Protein AF-A0A533YLJ1-F1 (afdb_monomer_lite)

Secondary structure (DSSP, 8-state):
---TT-EEE-TTS-EEEEEEEETTEEEEE-S-TTTT-------------PPPPPPPP---

Foldseek 3Di:
DDDQQDWDADPVGQIWGFHDDDPVDTDIHRDDPCPPPDDDDDDDDDDDDDDPDPDPPPDD

Sequence (60 aa):
EAKVGAMLRSATGQSAKVLEIKGDSVVIDTNHPLAGKDLTFDVNILKVEHPPKATPEKKP

pLDDT: mean 87.46, std 9.68, range [54.56, 97.0]

Radius of gyration: 23.33 Å; chains: 1; bounding box: 60×31×47 Å

Structure (mmCIF, N/CA/C/O backbone):
data_AF-A0A533YLJ1-F1
#
_entry.id   AF-A0A533YLJ1-F1
#
loop_
_atom_site.group_PDB
_atom_site.id
_atom_site.type_symbol
_atom_site.label_atom_id
_atom_site.label_alt_id
_atom_site.label_comp_id
_atom_site.label_asym_id
_atom_site.label_entity_id
_atom_site.label_seq_id
_atom_site.pdbx_PDB_ins_code
_atom_site.Cartn_x
_atom_site.Cartn_y
_atom_site.Cartn_z
_atom_site.occupancy
_atom_site.B_iso_or_equiv
_atom_site.auth_seq_id
_atom_site.auth_comp_id
_atom_site.auth_asym_id
_atom_site.auth_atom_id
_atom_site.pdbx_PDB_model_num
ATOM 1 N N . GLU A 1 1 ? -2.768 8.331 20.984 1.00 60.47 1 GLU A N 1
ATOM 2 C CA . GLU A 1 1 ? -3.747 7.226 21.048 1.00 60.47 1 GLU A CA 1
ATOM 3 C C . GLU A 1 1 ? -3.932 6.639 19.657 1.00 60.47 1 GLU A C 1
ATOM 5 O O . GLU A 1 1 ? -3.916 7.391 18.684 1.00 60.47 1 GLU A O 1
ATOM 10 N N . ALA A 1 2 ? -4.022 5.313 19.543 1.00 71.00 2 ALA A N 1
ATOM 11 C CA . ALA A 1 2 ? -4.322 4.670 18.269 1.00 71.00 2 ALA A CA 1
ATOM 12 C C . ALA A 1 2 ? -5.797 4.914 17.925 1.00 71.00 2 ALA A C 1
ATOM 14 O O . ALA A 1 2 ? -6.665 4.768 18.778 1.00 71.00 2 ALA A O 1
ATOM 15 N N . LYS A 1 3 ? -6.071 5.297 16.678 1.00 87.75 3 LYS A N 1
ATOM 16 C CA . LYS A 1 3 ? -7.424 5.523 16.158 1.00 87.75 3 LYS A CA 1
ATOM 17 C C . LYS A 1 3 ? -7.644 4.677 14.913 1.00 87.75 3 LYS A C 1
ATOM 19 O O . LYS A 1 3 ? -6.683 4.363 14.210 1.00 87.75 3 LYS A O 1
ATOM 24 N N . VAL A 1 4 ? -8.896 4.334 14.621 1.00 90.75 4 VAL A N 1
ATOM 25 C CA . VAL A 1 4 ? -9.251 3.626 13.383 1.00 90.75 4 VAL A CA 1
ATOM 26 C C . VAL A 1 4 ? -8.726 4.403 12.170 1.00 90.75 4 VAL A C 1
ATOM 28 O O . VAL A 1 4 ? -8.824 5.629 12.108 1.00 90.75 4 VAL A O 1
ATOM 31 N N . GLY A 1 5 ? -8.103 3.688 11.234 1.00 87.19 5 GLY A N 1
ATOM 32 C CA . GLY A 1 5 ? -7.440 4.256 10.061 1.00 87.19 5 GLY A CA 1
ATOM 33 C C . GLY A 1 5 ? -6.014 4.765 10.294 1.00 87.19 5 GLY A C 1
ATOM 34 O O . GLY A 1 5 ? -5.363 5.144 9.322 1.00 87.19 5 GLY A O 1
ATOM 35 N N . ALA A 1 6 ? -5.499 4.762 11.528 1.00 89.50 6 ALA A N 1
ATOM 36 C CA . ALA A 1 6 ? -4.106 5.114 11.787 1.00 89.50 6 ALA A CA 1
ATOM 37 C C . ALA A 1 6 ? -3.144 4.104 11.139 1.00 89.50 6 ALA A C 1
ATOM 39 O O . ALA A 1 6 ? -3.387 2.894 11.168 1.00 89.50 6 ALA A O 1
ATOM 40 N N . MET A 1 7 ? -2.037 4.614 10.592 1.00 88.88 7 MET A N 1
ATOM 41 C CA . MET A 1 7 ? -0.919 3.795 10.135 1.00 88.88 7 MET A CA 1
ATOM 42 C C . MET A 1 7 ? 0.049 3.596 11.299 1.00 88.88 7 MET A C 1
ATOM 44 O O . MET A 1 7 ? 0.510 4.564 11.906 1.00 88.88 7 MET A O 1
ATOM 48 N N . LEU A 1 8 ? 0.359 2.346 11.602 1.00 88.81 8 LEU A N 1
ATOM 49 C CA . LEU A 1 8 ? 1.323 1.947 12.613 1.00 88.81 8 LEU A CA 1
ATOM 50 C C . LEU A 1 8 ? 2.559 1.368 11.928 1.00 88.81 8 LEU A C 1
ATOM 52 O O . LEU A 1 8 ? 2.465 0.743 10.870 1.00 88.81 8 LEU A O 1
ATOM 56 N N . ARG A 1 9 ? 3.721 1.567 12.547 1.00 90.06 9 ARG A N 1
ATOM 57 C CA . ARG A 1 9 ? 4.969 0.901 12.171 1.00 90.06 9 ARG A CA 1
ATOM 58 C C . ARG A 1 9 ? 5.442 0.033 13.327 1.00 90.06 9 ARG A C 1
ATOM 60 O O . ARG A 1 9 ? 5.568 0.517 14.447 1.00 90.06 9 ARG A O 1
ATOM 67 N N . SER A 1 10 ? 5.702 -1.235 13.037 1.00 87.12 10 SER A N 1
ATOM 68 C CA . SER A 1 10 ? 6.367 -2.158 13.955 1.00 87.12 10 SER A CA 1
ATOM 69 C C . SER A 1 10 ? 7.834 -1.762 14.147 1.00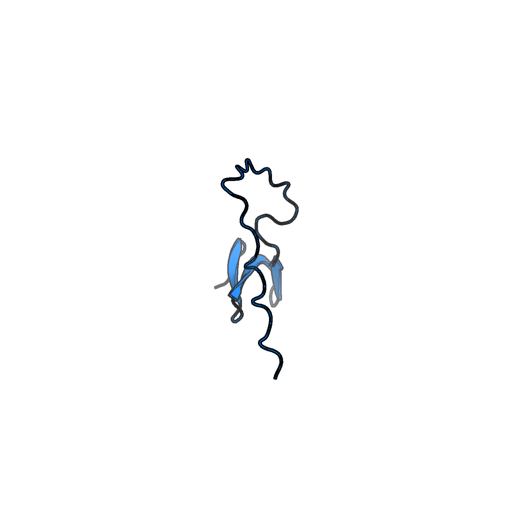 87.12 10 SER A C 1
ATOM 71 O O . SER A 1 10 ? 8.435 -1.131 13.275 1.00 87.12 10 SER A O 1
ATOM 73 N N . ALA A 1 11 ? 8.440 -2.209 15.247 1.00 88.88 11 ALA A N 1
ATOM 74 C CA . ALA A 1 11 ? 9.875 -2.078 15.502 1.00 88.88 11 ALA A CA 1
ATOM 75 C C . ALA A 1 11 ? 10.741 -2.719 14.398 1.00 88.88 11 ALA A C 1
ATOM 77 O O . ALA A 1 11 ? 11.862 -2.283 14.159 1.00 88.88 11 ALA A O 1
ATOM 78 N N . THR A 1 12 ? 10.208 -3.715 13.684 1.00 88.12 12 THR A N 1
ATOM 79 C CA . THR A 1 12 ? 10.864 -4.363 12.536 1.00 88.12 12 THR A CA 1
ATOM 80 C C . THR A 1 12 ? 10.637 -3.631 11.205 1.00 88.12 12 THR A C 1
ATOM 82 O O . THR A 1 12 ? 11.037 -4.124 10.154 1.00 88.12 12 THR A O 1
ATOM 85 N N . GLY A 1 13 ? 9.975 -2.467 11.216 1.00 85.12 13 GLY A N 1
ATOM 86 C CA . GLY A 1 13 ? 9.721 -1.638 10.031 1.00 85.12 13 GLY A CA 1
ATOM 87 C C . GLY A 1 13 ? 8.463 -1.997 9.230 1.00 85.12 13 GLY A C 1
ATOM 88 O O . GLY A 1 13 ? 8.117 -1.284 8.287 1.00 85.12 13 GLY A O 1
ATOM 89 N N . GLN A 1 14 ? 7.740 -3.056 9.605 1.00 86.88 14 GLN A N 1
ATOM 90 C CA . GLN A 1 14 ? 6.476 -3.429 8.960 1.00 86.88 14 GLN A CA 1
ATOM 91 C C . GLN A 1 14 ? 5.394 -2.371 9.197 1.00 86.88 14 GLN A C 1
ATOM 93 O O . GLN A 1 14 ? 5.247 -1.868 10.310 1.00 86.88 14 GLN A O 1
ATOM 98 N N . SER A 1 15 ? 4.632 -2.041 8.152 1.00 90.50 15 SER A N 1
ATOM 99 C CA . SER A 1 15 ? 3.538 -1.065 8.222 1.00 90.50 15 SER A CA 1
ATOM 100 C C . SER A 1 15 ? 2.195 -1.785 8.345 1.00 90.50 15 SER A C 1
ATOM 102 O O . SER A 1 15 ? 1.979 -2.776 7.654 1.00 90.50 15 SER A O 1
ATOM 104 N N . ALA A 1 16 ? 1.303 -1.285 9.199 1.00 91.81 16 ALA A N 1
ATOM 105 C CA . ALA A 1 16 ? -0.028 -1.851 9.412 1.00 91.81 16 ALA A CA 1
ATOM 106 C C . ALA A 1 16 ? -1.088 -0.753 9.567 1.00 91.81 16 ALA A C 1
ATOM 108 O O . ALA A 1 16 ? -0.799 0.315 10.108 1.00 91.81 16 ALA A O 1
ATOM 109 N N . LYS A 1 17 ? -2.320 -1.004 9.122 1.00 92.25 17 LYS A N 1
ATOM 110 C CA . LYS A 1 17 ? -3.456 -0.084 9.264 1.00 92.25 17 LYS A CA 1
ATOM 111 C C . LYS A 1 17 ? -4.414 -0.581 10.341 1.00 92.25 17 LYS A C 1
ATOM 113 O O . LYS A 1 17 ? -4.811 -1.739 10.320 1.00 92.25 17 LYS A O 1
ATOM 118 N N . VAL A 1 18 ? -4.841 0.297 11.246 1.00 93.31 18 VAL A N 1
ATOM 119 C CA . VAL A 1 18 ? -5.881 -0.039 12.232 1.00 93.31 18 VAL A CA 1
ATOM 120 C C . VAL A 1 18 ? -7.244 -0.110 11.543 1.00 93.31 18 VAL A C 1
ATOM 122 O O . VAL A 1 18 ? -7.703 0.892 10.989 1.00 93.31 18 VAL A O 1
ATOM 125 N N . LEU A 1 19 ? -7.894 -1.271 11.590 1.00 92.75 19 LEU A N 1
ATOM 126 C CA . LEU A 1 19 ? -9.236 -1.479 11.042 1.00 92.75 19 LEU A CA 1
ATOM 127 C C . LEU A 1 19 ? -10.323 -1.240 12.090 1.00 92.75 19 LEU A C 1
ATOM 129 O O . LEU A 1 19 ? -11.321 -0.591 11.798 1.00 92.75 19 LEU A O 1
ATOM 133 N N . GLU A 1 20 ? -10.121 -1.739 13.308 1.00 92.94 20 GLU A N 1
ATOM 134 C CA . GLU A 1 20 ? -11.129 -1.692 14.367 1.00 92.94 20 GLU A CA 1
ATOM 135 C C . GLU A 1 20 ? -10.460 -1.734 15.746 1.00 92.94 20 GLU A C 1
ATOM 137 O O . GLU A 1 20 ? -9.435 -2.393 15.921 1.00 92.94 20 GLU A O 1
ATOM 142 N N . ILE A 1 21 ? -11.043 -1.044 16.728 1.00 92.19 21 ILE A N 1
ATOM 143 C CA . ILE A 1 21 ? -10.617 -1.080 18.132 1.00 92.19 21 ILE A CA 1
ATOM 144 C C . ILE A 1 21 ? -11.766 -1.690 18.940 1.00 92.19 21 ILE A C 1
ATOM 146 O O . ILE A 1 21 ? -12.866 -1.140 18.956 1.00 92.19 21 ILE A O 1
ATOM 150 N N . LYS A 1 22 ? -11.513 -2.824 19.595 1.00 91.19 2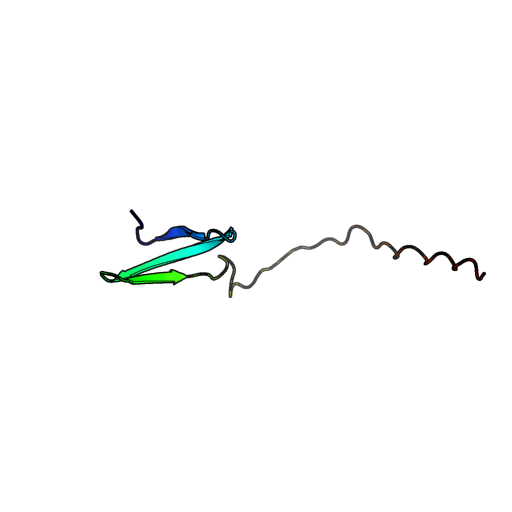2 LYS A N 1
ATOM 151 C CA . LYS A 1 22 ? -12.478 -3.593 20.391 1.00 91.19 22 LYS A CA 1
ATOM 152 C C . LYS A 1 22 ? -11.998 -3.688 21.832 1.00 91.19 22 LYS A C 1
ATOM 154 O O . LYS A 1 22 ? -11.311 -4.650 22.177 1.00 91.19 22 LYS A O 1
ATOM 159 N N . GLY A 1 23 ? -12.365 -2.707 22.658 1.00 87.94 23 GLY A N 1
ATOM 160 C CA . GLY A 1 23 ? -11.961 -2.648 24.067 1.00 87.94 23 GLY A CA 1
ATOM 161 C C . GLY A 1 23 ? -10.446 -2.811 24.211 1.00 87.94 23 GLY A C 1
ATOM 162 O O . GLY A 1 23 ? -9.693 -1.926 23.814 1.00 87.94 23 GLY A O 1
ATOM 163 N N . ASP A 1 24 ? -10.025 -3.984 24.684 1.00 91.06 24 ASP A N 1
ATOM 164 C CA . ASP A 1 24 ? -8.625 -4.327 24.961 1.00 91.06 24 ASP A CA 1
ATOM 165 C C . ASP A 1 24 ? -7.851 -4.873 23.744 1.00 91.06 24 ASP A C 1
ATOM 167 O O . ASP A 1 24 ? -6.663 -5.182 23.840 1.00 91.06 24 ASP A O 1
ATOM 171 N N . SER A 1 25 ? -8.503 -5.025 22.588 1.00 90.56 25 SER A N 1
ATOM 172 C CA . SER A 1 25 ? -7.910 -5.603 21.375 1.00 90.56 25 SER A CA 1
ATOM 173 C C . SER A 1 25 ? -8.063 -4.692 20.158 1.00 90.56 25 SER A C 1
ATOM 175 O O . SER A 1 25 ? -8.991 -3.891 20.062 1.00 90.56 25 SER A O 1
ATOM 177 N N . VAL A 1 26 ? -7.141 -4.812 19.200 1.00 91.88 26 VAL A N 1
ATOM 178 C CA . VAL A 1 26 ? -7.133 -4.008 17.971 1.00 91.88 26 VAL A CA 1
ATOM 179 C C . VAL A 1 26 ? -6.975 -4.926 16.768 1.00 91.88 26 VAL A C 1
ATOM 181 O O . VAL A 1 26 ? -6.063 -5.750 16.722 1.00 91.88 26 VAL A O 1
ATOM 184 N N . VAL A 1 27 ? -7.850 -4.764 15.778 1.00 93.00 27 VAL A N 1
ATOM 185 C CA . VAL A 1 27 ? -7.740 -5.439 14.483 1.00 93.00 27 VAL A CA 1
ATOM 186 C C . VAL A 1 27 ? -6.875 -4.577 13.570 1.00 93.00 27 VAL A C 1
ATOM 188 O O . VAL A 1 27 ? -7.183 -3.403 13.340 1.00 93.00 27 VAL A O 1
ATOM 191 N N . ILE A 1 28 ? -5.797 -5.156 13.044 1.00 91.94 28 ILE A N 1
ATOM 192 C CA . ILE A 1 28 ? -4.860 -4.480 12.143 1.00 91.94 28 ILE A CA 1
ATOM 193 C C . ILE A 1 28 ? -4.738 -5.224 10.812 1.00 91.94 28 ILE A C 1
ATOM 195 O O . ILE A 1 28 ? -4.775 -6.450 10.772 1.00 91.94 28 ILE A O 1
ATOM 199 N N . ASP A 1 29 ? -4.568 -4.469 9.732 1.00 92.12 29 ASP A N 1
ATOM 200 C CA . ASP A 1 29 ? -4.269 -4.967 8.392 1.00 92.12 29 ASP A CA 1
ATOM 201 C C . ASP A 1 29 ? -2.784 -4.757 8.086 1.00 92.12 29 ASP A C 1
ATOM 203 O O . ASP A 1 29 ? -2.299 -3.625 8.111 1.00 92.12 29 ASP A O 1
ATOM 207 N N . THR A 1 30 ? -2.062 -5.842 7.822 1.00 92.56 30 THR A N 1
ATOM 208 C CA . THR A 1 30 ? -0.631 -5.835 7.474 1.00 92.56 30 THR A CA 1
ATOM 209 C C . THR A 1 30 ? -0.389 -5.997 5.976 1.00 92.56 30 THR A C 1
ATOM 211 O O . THR A 1 30 ? 0.765 -6.063 5.542 1.00 92.56 30 THR A O 1
ATOM 214 N N . ASN A 1 31 ? -1.448 -6.064 5.168 1.00 92.56 31 ASN A N 1
ATOM 215 C CA . ASN A 1 31 ? -1.302 -6.114 3.727 1.00 92.56 31 ASN A CA 1
ATOM 216 C C . ASN A 1 31 ? -0.679 -4.817 3.205 1.00 92.56 31 ASN A C 1
ATOM 218 O O . ASN A 1 31 ? -0.904 -3.715 3.712 1.00 92.56 31 ASN A O 1
ATOM 222 N N . HIS A 1 32 ? 0.098 -4.947 2.133 1.00 88.62 32 HIS A N 1
ATOM 223 C CA . HIS A 1 32 ? 0.559 -3.783 1.392 1.00 88.62 32 HIS A CA 1
ATOM 224 C C . HIS A 1 32 ? -0.659 -3.013 0.835 1.00 88.62 32 HIS A C 1
ATOM 226 O O . HIS A 1 32 ? -1.624 -3.652 0.414 1.00 88.62 32 HIS A O 1
ATOM 232 N N . PRO A 1 33 ? -0.627 -1.671 0.717 1.00 85.31 33 PRO A N 1
ATOM 233 C CA . PRO A 1 33 ? -1.745 -0.888 0.167 1.00 85.31 33 PRO A CA 1
ATOM 234 C C . PRO A 1 33 ? -2.217 -1.306 -1.237 1.00 85.31 33 PRO A C 1
ATOM 236 O O . PRO A 1 33 ? -3.325 -0.967 -1.654 1.00 85.31 33 PRO A O 1
ATOM 239 N N . LEU A 1 34 ? -1.359 -2.017 -1.974 1.00 91.06 34 LEU A N 1
ATOM 240 C CA . LEU A 1 34 ? -1.620 -2.521 -3.323 1.00 91.06 34 LEU A CA 1
ATOM 241 C C . LEU A 1 34 ? -1.909 -4.033 -3.377 1.00 91.06 34 LEU A C 1
ATOM 243 O O . LEU A 1 34 ? -2.020 -4.582 -4.468 1.00 91.06 34 LEU A O 1
ATOM 247 N N . ALA A 1 35 ? -2.015 -4.719 -2.236 1.00 92.44 35 ALA A N 1
ATOM 248 C CA . ALA A 1 35 ? -2.320 -6.147 -2.204 1.00 92.44 35 ALA A CA 1
ATOM 249 C C . ALA A 1 35 ? -3.697 -6.430 -2.828 1.00 92.44 35 ALA A C 1
ATOM 251 O O . ALA A 1 35 ? -4.668 -5.721 -2.561 1.00 92.44 35 ALA A O 1
ATOM 252 N N . GLY A 1 36 ? -3.768 -7.456 -3.680 1.00 93.81 36 GLY A N 1
ATOM 253 C CA . GLY A 1 36 ? -4.998 -7.848 -4.374 1.00 93.81 36 GLY A CA 1
ATOM 254 C C . GLY A 1 36 ? -5.489 -6.856 -5.436 1.00 93.81 36 GLY A C 1
ATOM 255 O O . GLY A 1 36 ? -6.595 -7.028 -5.940 1.00 93.81 36 GLY A O 1
ATOM 256 N N . LYS A 1 37 ? -4.710 -5.817 -5.767 1.00 95.12 37 LYS A N 1
ATOM 257 C CA . LYS A 1 37 ? -5.004 -4.919 -6.890 1.00 95.12 37 LYS A CA 1
ATOM 258 C C . LYS A 1 37 ? -4.269 -5.399 -8.135 1.00 95.12 37 LYS A C 1
ATOM 260 O O . LYS A 1 37 ? -3.077 -5.693 -8.059 1.00 95.12 37 LYS A O 1
ATOM 265 N N . ASP A 1 38 ? -4.951 -5.383 -9.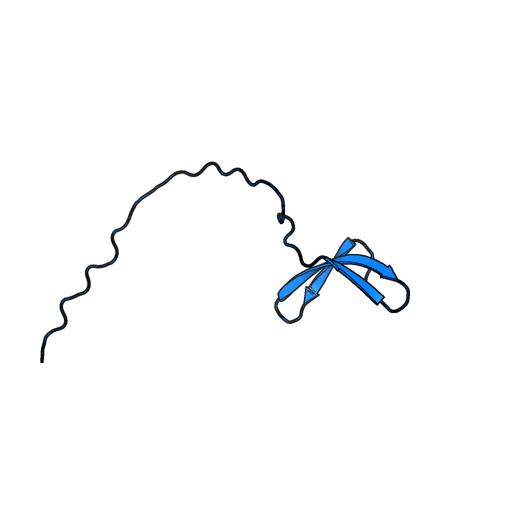274 1.00 96.31 38 ASP A N 1
ATOM 266 C CA . ASP A 1 38 ? -4.288 -5.511 -10.568 1.00 96.31 38 ASP A CA 1
ATOM 267 C C . ASP A 1 38 ? -3.447 -4.257 -10.818 1.00 96.31 38 ASP A C 1
ATOM 269 O O . ASP A 1 38 ? -3.938 -3.128 -10.730 1.00 96.31 38 ASP A O 1
ATOM 273 N N . LEU A 1 39 ? -2.156 -4.453 -11.083 1.00 95.25 39 LEU A N 1
ATOM 274 C CA . LEU A 1 39 ? -1.218 -3.373 -11.359 1.00 95.25 39 LEU A CA 1
ATOM 275 C C . LEU A 1 39 ? -0.800 -3.439 -12.826 1.00 95.25 39 LEU A C 1
ATOM 277 O O . LEU A 1 39 ? -0.152 -4.392 -13.252 1.00 95.25 39 LEU A O 1
ATOM 281 N N . THR A 1 40 ? -1.154 -2.405 -13.584 1.00 95.88 40 THR A N 1
ATOM 282 C CA . THR A 1 40 ? -0.750 -2.252 -14.984 1.00 95.88 40 THR A CA 1
ATOM 283 C C . THR A 1 40 ? 0.458 -1.332 -15.057 1.00 95.88 40 THR A C 1
ATOM 285 O O . THR A 1 40 ? 0.411 -0.204 -14.567 1.00 95.88 40 THR A O 1
ATOM 288 N N . PHE A 1 41 ? 1.526 -1.804 -15.693 1.00 96.12 41 PHE A N 1
ATOM 289 C CA . PHE A 1 41 ? 2.742 -1.029 -15.911 1.00 96.12 41 PHE A CA 1
ATOM 290 C C . PHE A 1 41 ? 3.016 -0.911 -17.405 1.00 96.12 41 PHE A C 1
ATOM 292 O O . PHE A 1 41 ? 2.935 -1.902 -18.129 1.00 96.12 41 PHE A O 1
ATOM 299 N N . ASP A 1 42 ? 3.379 0.291 -17.839 1.00 97.00 42 ASP A N 1
ATOM 300 C CA . ASP A 1 42 ? 4.011 0.515 -19.134 1.00 97.00 42 ASP A CA 1
ATOM 301 C C . ASP A 1 42 ? 5.529 0.500 -18.923 1.00 97.00 42 ASP A C 1
ATOM 303 O O . ASP A 1 42 ? 6.065 1.296 -18.145 1.00 97.00 42 ASP A O 1
ATOM 307 N N . VAL A 1 43 ? 6.215 -0.473 -19.522 1.00 96.44 43 VAL A N 1
ATOM 308 C CA . VAL A 1 43 ? 7.633 -0.741 -19.261 1.00 96.44 43 VAL A CA 1
ATOM 309 C C . VAL A 1 43 ? 8.417 -0.669 -20.561 1.00 96.44 43 VAL A C 1
ATOM 311 O O . VAL A 1 43 ? 8.134 -1.397 -21.508 1.00 96.44 43 VAL A O 1
ATOM 314 N N . ASN A 1 44 ? 9.478 0.142 -20.556 1.00 96.94 44 ASN A N 1
ATOM 315 C CA . ASN A 1 44 ? 10.432 0.245 -21.655 1.00 96.94 44 ASN A CA 1
ATOM 316 C C . ASN A 1 44 ? 11.755 -0.431 -21.290 1.00 96.94 44 ASN A C 1
ATOM 318 O O . ASN A 1 44 ? 12.423 -0.048 -20.327 1.00 96.94 44 ASN A O 1
ATOM 322 N N . ILE A 1 45 ? 12.162 -1.420 -22.086 1.00 95.38 45 ILE A N 1
ATOM 323 C CA . ILE A 1 45 ? 13.469 -2.067 -21.938 1.00 95.38 45 ILE A CA 1
ATOM 324 C C . ILE A 1 45 ? 14.533 -1.139 -22.528 1.00 95.38 45 ILE A C 1
ATOM 326 O O . ILE A 1 45 ? 14.561 -0.910 -23.734 1.00 95.38 45 ILE A O 1
ATOM 330 N N . LEU A 1 46 ? 15.420 -0.616 -21.679 1.00 96.38 46 LEU A N 1
ATOM 331 C CA . LEU A 1 46 ? 16.455 0.332 -22.106 1.00 96.38 46 LEU A CA 1
ATOM 332 C C . LEU A 1 46 ? 17.712 -0.359 -22.647 1.00 96.38 46 LEU A C 1
ATOM 334 O O . LEU A 1 46 ? 18.311 0.104 -23.615 1.00 96.38 46 LEU A O 1
ATOM 338 N N . LYS A 1 47 ? 18.149 -1.445 -22.002 1.00 93.94 47 LYS A N 1
ATOM 339 C CA . LYS A 1 47 ? 19.395 -2.148 -22.326 1.00 93.94 47 LYS A CA 1
ATOM 340 C C . LYS A 1 47 ? 19.377 -3.554 -21.734 1.00 93.94 47 LYS A C 1
ATOM 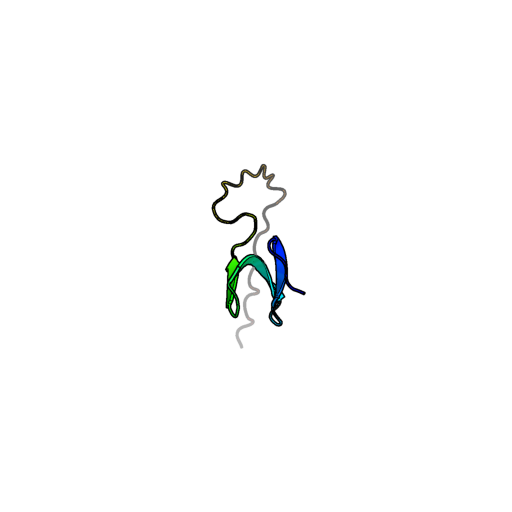342 O O . LYS A 1 47 ? 18.840 -3.757 -20.650 1.00 93.94 47 LYS A O 1
ATOM 347 N N . VAL A 1 48 ? 20.017 -4.499 -22.420 1.00 93.94 48 VAL A N 1
ATOM 348 C CA . VAL A 1 48 ? 20.332 -5.831 -21.887 1.00 93.94 48 VAL A CA 1
ATOM 349 C C . VAL A 1 48 ? 21.845 -5.921 -21.708 1.00 93.94 48 VAL A C 1
ATOM 351 O O . VAL A 1 48 ? 22.596 -5.634 -22.640 1.00 93.94 48 VAL A O 1
ATOM 354 N N . GLU A 1 4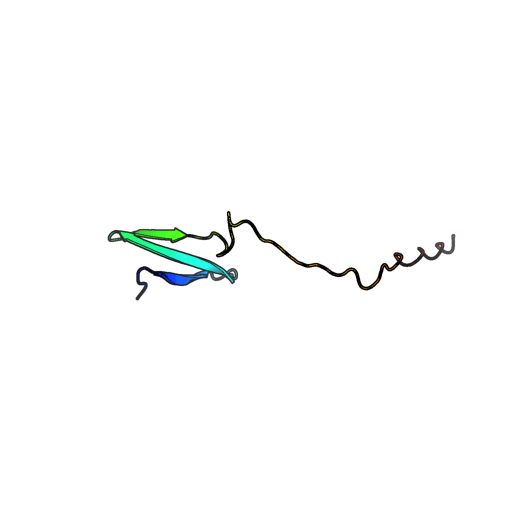9 ? 22.300 -6.288 -20.510 1.00 92.38 49 GLU A N 1
ATOM 355 C CA . GLU A 1 49 ? 23.719 -6.488 -20.207 1.00 92.38 49 GLU A CA 1
ATOM 356 C C . GLU A 1 49 ? 24.019 -7.974 -20.030 1.00 92.38 49 GLU A C 1
ATO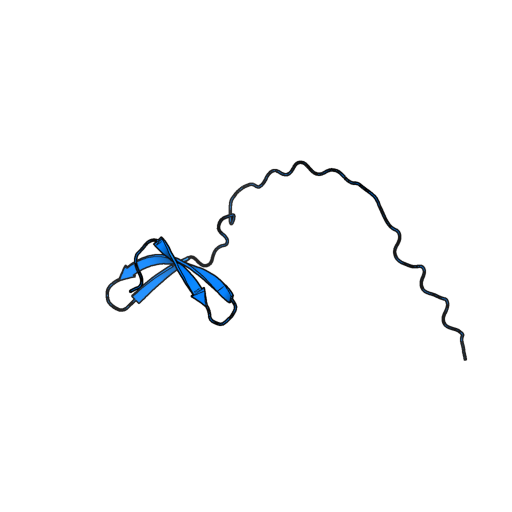M 358 O O . GLU A 1 49 ? 23.241 -8.714 -19.429 1.00 92.38 49 GLU A O 1
ATOM 363 N N . HIS A 1 50 ? 25.159 -8.416 -20.557 1.00 88.75 50 HIS A N 1
ATOM 364 C CA . HIS A 1 50 ? 25.636 -9.766 -20.298 1.00 88.75 50 HIS A CA 1
ATOM 365 C C . HIS A 1 50 ? 26.290 -9.814 -18.916 1.00 88.75 50 HIS A C 1
ATOM 367 O O . HIS A 1 50 ? 27.019 -8.877 -18.569 1.00 88.75 50 HIS A O 1
ATOM 373 N N . PRO A 1 51 ? 26.092 -10.900 -18.145 1.00 86.00 51 PRO A N 1
ATOM 374 C CA . PRO A 1 51 ? 26.864 -11.093 -16.929 1.00 86.00 51 PRO A CA 1
ATOM 375 C C . PRO A 1 51 ? 28.361 -11.064 -17.275 1.00 86.00 51 PRO A C 1
ATOM 377 O O . PRO A 1 51 ? 28.746 -11.482 -18.378 1.00 86.00 51 PRO A O 1
ATOM 380 N N . PRO A 1 52 ? 29.222 -10.570 -16.369 1.00 82.81 52 PRO A N 1
ATOM 381 C CA . PRO A 1 52 ? 30.657 -10.583 -16.603 1.00 82.81 52 PRO A CA 1
ATOM 382 C C . PRO A 1 52 ? 31.095 -12.016 -16.915 1.00 82.81 52 PRO A C 1
ATOM 384 O O . PRO A 1 52 ? 30.719 -12.957 -16.213 1.00 82.81 52 PRO A O 1
ATOM 387 N N . LYS A 1 53 ? 31.873 -12.197 -17.992 1.00 77.62 53 LYS A N 1
ATOM 388 C CA . LYS A 1 53 ? 32.493 -13.494 -18.278 1.00 77.62 53 LYS A CA 1
ATOM 389 C C . LYS A 1 53 ? 33.320 -13.868 -17.054 1.00 77.62 53 LYS A C 1
ATOM 391 O O . LYS A 1 53 ? 34.195 -13.095 -16.669 1.00 77.62 53 LYS A O 1
ATOM 396 N N . ALA A 1 54 ? 33.035 -15.024 -16.454 1.00 73.69 54 ALA A N 1
ATOM 397 C CA . ALA A 1 54 ? 33.891 -15.573 -15.416 1.00 73.69 54 ALA A CA 1
ATOM 398 C C . ALA A 1 54 ? 35.324 -15.600 -15.961 1.00 73.69 54 ALA A C 1
ATOM 400 O O . ALA A 1 54 ? 35.582 -16.176 -17.022 1.00 73.69 54 ALA A O 1
ATOM 401 N N . THR A 1 55 ? 36.236 -14.907 -15.284 1.00 70.25 55 THR A N 1
ATOM 402 C CA . THR A 1 55 ? 37.659 -14.987 -15.596 1.00 70.25 55 THR A CA 1
ATOM 403 C C . THR A 1 55 ? 38.053 -16.453 -15.430 1.00 70.25 55 THR A C 1
ATOM 405 O O . THR A 1 55 ? 37.741 -17.015 -14.378 1.00 70.25 55 THR A O 1
ATOM 408 N N . PRO A 1 56 ? 38.687 -17.109 -16.419 1.00 69.50 56 PRO A N 1
ATOM 409 C CA . PRO A 1 56 ? 39.192 -18.454 -16.199 1.00 69.50 56 PRO A CA 1
ATOM 410 C C . PRO A 1 56 ? 40.144 -18.407 -15.001 1.00 69.50 56 PRO A C 1
ATOM 412 O O . PRO A 1 56 ? 41.107 -17.635 -15.002 1.00 69.50 56 PRO A O 1
ATOM 415 N N . GLU A 1 57 ? 39.829 -19.182 -13.959 1.00 68.88 57 GLU A N 1
ATOM 416 C CA . GLU A 1 57 ? 40.712 -19.372 -12.814 1.00 68.88 57 GLU A CA 1
ATOM 417 C C . GLU A 1 57 ? 42.088 -19.770 -13.350 1.00 68.88 57 GLU A C 1
ATOM 419 O O . GLU A 1 57 ? 42.216 -20.708 -14.145 1.00 68.88 57 GLU A O 1
ATOM 424 N N . LYS A 1 58 ? 43.132 -19.037 -12.949 1.00 62.97 58 LYS A N 1
ATOM 425 C CA . LYS A 1 58 ? 44.503 -19.506 -13.143 1.00 62.97 58 LYS A CA 1
ATOM 426 C C . LYS A 1 58 ? 44.621 -20.810 -12.356 1.00 62.97 58 LYS A C 1
ATOM 428 O O . LYS A 1 58 ? 44.700 -20.775 -11.132 1.00 62.97 58 LYS A O 1
ATOM 433 N N . LYS A 1 59 ? 44.561 -21.941 -13.062 1.00 54.56 59 LYS A N 1
ATOM 434 C CA . LYS A 1 59 ? 44.818 -23.264 -12.492 1.00 54.56 59 LYS A CA 1
ATOM 435 C C . LYS A 1 59 ? 46.216 -23.242 -11.839 1.00 54.56 59 LYS A C 1
ATOM 437 O O . LYS A 1 59 ? 47.109 -22.657 -12.458 1.00 54.56 59 LYS A O 1
ATOM 442 N N . PRO A 1 60 ? 46.374 -23.789 -10.617 1.00 68.88 60 PRO A N 1
ATOM 443 C CA . PRO A 1 60 ? 47.646 -23.783 -9.894 1.00 68.88 60 PRO A CA 1
ATOM 444 C C . PRO A 1 60 ? 48.767 -24.476 -10.670 1.00 68.88 60 PRO A C 1
ATOM 446 O O . PRO A 1 60 ? 48.458 -25.416 -11.443 1.00 68.88 60 PRO A O 1
#